Protein AF-A0A9Q1B8N9-F1 (afdb_monomer_lite)

Foldseek 3Di:
DDDDPPPVVVVVPPPPPPVPDDDDDPVRVVVVVVVVVVVVVVVVVVVVPPWPKDWDFFDFDADPNDTHGDQFAQDPQPRDTDGAQDWDADLVQWIWHIHSGTIIITHPEDDFDDDPQWDWDQDSVVSYTWIAGPVGRVHTDDD

Secondary structure (DSSP, 8-state):
---SSTTGGGTTTS-----------HHHHHHHHHHHHHHHHHHHHHHT-----EEEE---EEETTEEE--SEEE-TTT--EEETT-EEE-TTSEEEEEETTEEEEEESS-SPPP-TTEEEEEETTTTEEEEEESS-TTSBP--

Organism: NCBI:txid171643

pLDDT: mean 79.16, std 19.97, range [31.77, 97.31]

Structure (mmCIF, N/CA/C/O backbone):
data_AF-A0A9Q1B8N9-F1
#
_entry.id   AF-A0A9Q1B8N9-F1
#
loop_
_atom_site.group_PDB
_atom_site.id
_atom_site.type_symbol
_atom_site.label_atom_id
_atom_site.label_alt_id
_atom_site.label_comp_id
_atom_site.label_asym_id
_atom_site.label_entity_id
_atom_site.label_seq_id
_atom_site.pdbx_PDB_ins_code
_atom_site.Cartn_x
_atom_site.Cartn_y
_atom_site.Cartn_z
_atom_site.occupancy
_atom_site.B_iso_or_equiv
_atom_site.auth_seq_id
_atom_site.auth_comp_id
_atom_site.auth_asym_id
_atom_site.auth_atom_id
_atom_site.pdbx_PDB_model_num
ATOM 1 N N . MET A 1 1 ? -31.817 17.198 42.534 1.00 41.16 1 MET A N 1
ATOM 2 C CA . MET A 1 1 ? -30.497 17.205 41.862 1.00 41.16 1 MET A CA 1
ATOM 3 C C . MET A 1 1 ? -30.546 18.154 40.675 1.00 41.16 1 MET A C 1
ATOM 5 O O . MET A 1 1 ? -31.001 17.794 39.603 1.00 41.16 1 MET A O 1
ATOM 9 N N . ALA A 1 2 ? -30.157 19.406 40.904 1.00 42.34 2 ALA A N 1
ATOM 10 C CA . ALA A 1 2 ? -30.198 20.497 39.940 1.00 42.34 2 ALA A CA 1
ATOM 11 C C . ALA A 1 2 ? -28.810 21.138 39.922 1.00 42.34 2 ALA A C 1
ATOM 13 O O . ALA A 1 2 ? -28.520 21.940 40.806 1.00 42.34 2 ALA A O 1
ATOM 14 N N . ARG A 1 3 ? -27.912 20.739 39.006 1.00 47.84 3 ARG A N 1
ATOM 15 C CA . ARG A 1 3 ? -26.586 21.391 38.913 1.00 47.84 3 ARG A CA 1
ATOM 16 C C . ARG A 1 3 ? -25.784 21.256 37.612 1.00 47.84 3 ARG A C 1
ATOM 18 O O . ARG A 1 3 ? -24.643 21.690 37.613 1.00 47.84 3 ARG A O 1
ATOM 25 N N . PHE A 1 4 ? -26.354 20.781 36.502 1.00 35.00 4 PHE A N 1
ATOM 26 C CA . PHE A 1 4 ? -25.626 20.746 35.214 1.00 35.00 4 PHE A CA 1
ATOM 27 C C . PHE A 1 4 ? -26.303 21.474 34.040 1.00 35.00 4 PHE A C 1
ATOM 29 O O . PHE A 1 4 ? -25.724 21.564 32.967 1.00 35.00 4 PHE A O 1
ATOM 36 N N . GLY A 1 5 ? -27.477 22.084 34.241 1.00 34.78 5 GLY A N 1
ATOM 37 C CA . GLY A 1 5 ? -28.155 22.875 33.1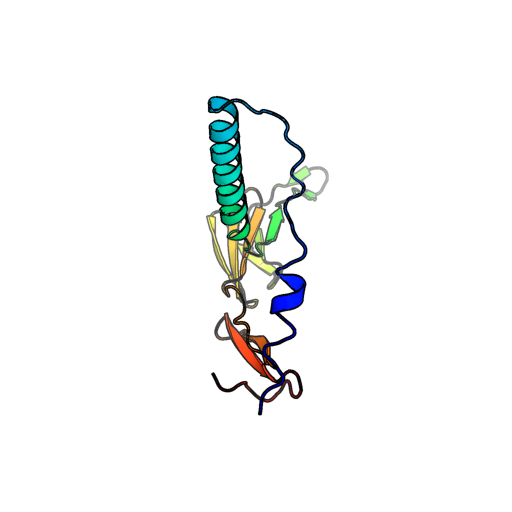98 1.00 34.78 5 GLY A CA 1
ATOM 38 C C . GLY A 1 5 ? -27.730 24.349 33.105 1.00 34.78 5 GLY A C 1
ATOM 39 O O . GLY A 1 5 ? -28.094 25.027 32.159 1.00 34.78 5 GLY A O 1
ATOM 40 N N . LYS A 1 6 ? -26.962 24.881 34.069 1.00 39.41 6 LYS A N 1
ATOM 41 C CA . LYS A 1 6 ? -26.688 26.335 34.174 1.00 39.41 6 LYS A CA 1
ATOM 42 C C . LYS A 1 6 ? -25.370 26.814 33.551 1.00 39.41 6 LYS A C 1
ATOM 44 O O . LYS A 1 6 ? -25.093 28.010 33.608 1.00 39.41 6 LYS A O 1
ATOM 49 N N . TRP A 1 7 ? -24.563 25.925 32.967 1.00 31.77 7 TRP A N 1
ATOM 50 C CA . TRP A 1 7 ? -23.288 26.315 32.340 1.00 31.77 7 TRP A CA 1
ATOM 51 C C . TRP A 1 7 ? -23.401 26.549 30.823 1.00 31.77 7 TRP A C 1
ATOM 53 O O . TRP A 1 7 ? -22.725 27.428 30.298 1.00 31.77 7 TRP A O 1
ATOM 63 N N . GLN A 1 8 ? -24.313 25.855 30.131 1.00 35.62 8 GLN A N 1
ATOM 64 C CA . GLN A 1 8 ? -24.519 26.007 28.680 1.00 35.62 8 GLN A CA 1
ATOM 65 C C . GLN A 1 8 ? -25.292 27.293 28.306 1.00 35.62 8 GLN A C 1
ATOM 67 O O . GLN A 1 8 ? -25.038 27.885 27.261 1.00 35.62 8 GLN A O 1
ATOM 72 N N . ASP A 1 9 ? -26.136 27.825 29.198 1.00 38.91 9 ASP A N 1
ATOM 73 C CA . ASP A 1 9 ? -26.943 29.029 28.918 1.00 38.91 9 ASP A CA 1
ATOM 74 C C . ASP A 1 9 ? -26.193 30.368 29.044 1.00 38.91 9 ASP A C 1
ATOM 76 O O . ASP A 1 9 ? -26.694 31.407 28.600 1.00 38.91 9 ASP A O 1
ATOM 80 N N . LYS A 1 10 ? -24.991 30.385 29.640 1.00 34.50 10 LYS A N 1
ATOM 81 C CA . LYS A 1 10 ? -24.203 31.624 29.803 1.00 34.50 10 LYS A CA 1
ATOM 82 C C . LYS A 1 10 ? -23.258 31.920 28.641 1.00 34.50 10 LYS A C 1
ATOM 84 O O . LYS A 1 10 ? -22.881 33.078 28.477 1.00 34.50 10 LYS A O 1
ATOM 89 N N . VAL A 1 11 ? -22.927 30.930 27.811 1.00 38.03 11 VAL A N 1
ATOM 90 C CA . VAL A 1 11 ? -22.114 31.145 26.599 1.00 38.03 11 VAL A CA 1
ATOM 91 C C . VAL A 1 11 ? -23.003 31.528 25.408 1.00 38.03 11 VAL A C 1
ATOM 93 O O . VAL A 1 11 ? -22.615 32.353 24.585 1.00 38.03 11 VAL A O 1
ATOM 96 N N . ALA A 1 12 ? -24.256 31.060 25.385 1.00 41.00 12 ALA A N 1
ATOM 97 C CA . ALA A 1 12 ? -25.230 31.350 24.329 1.00 41.00 12 ALA A CA 1
ATOM 98 C C . ALA A 1 12 ? -25.814 32.783 24.348 1.00 41.00 12 ALA A C 1
ATOM 100 O O . ALA A 1 12 ? -26.571 33.150 23.453 1.00 41.00 12 ALA A O 1
ATOM 101 N N . ARG A 1 13 ? -25.480 33.622 25.343 1.00 42.34 13 ARG A N 1
ATOM 102 C CA . ARG A 1 13 ? -26.086 34.961 25.521 1.00 42.34 13 ARG A CA 1
ATOM 103 C C . ARG A 1 13 ? -25.104 36.138 25.465 1.00 42.34 13 ARG A C 1
ATOM 105 O O . ARG A 1 13 ? -25.445 37.249 25.862 1.00 42.34 13 ARG A O 1
ATOM 112 N N . LYS A 1 14 ? -23.896 35.908 24.938 1.00 41.94 14 LYS A N 1
ATOM 113 C CA . LYS A 1 14 ? -22.902 36.948 24.610 1.00 41.94 14 LYS A CA 1
ATOM 114 C C . LYS A 1 14 ? -22.277 36.742 23.225 1.00 41.94 14 LYS A C 1
ATOM 116 O O . LYS A 1 14 ? -21.091 36.946 23.025 1.00 41.94 14 LYS A O 1
ATOM 121 N N . VAL A 1 15 ? -23.104 36.422 22.238 1.00 37.75 15 VAL A N 1
ATOM 122 C CA . VAL A 1 15 ? -22.854 36.873 20.861 1.00 37.75 15 VAL A CA 1
ATOM 123 C C . VAL A 1 15 ? -24.094 37.645 20.433 1.00 37.75 15 VAL A C 1
ATOM 125 O O . VAL A 1 15 ? -24.830 37.283 19.524 1.00 37.75 15 VAL A O 1
ATOM 128 N N . VAL A 1 16 ? -24.379 38.706 21.192 1.00 38.12 16 VAL A N 1
ATOM 129 C CA . VAL A 1 16 ? -25.242 39.779 20.713 1.00 38.12 16 VAL A CA 1
ATOM 130 C C . VAL A 1 16 ? -24.563 40.292 19.454 1.00 38.12 16 VAL A C 1
ATOM 132 O O . VAL A 1 16 ? -23.465 40.845 19.523 1.00 38.12 16 VAL A O 1
ATOM 135 N N . CYS A 1 17 ? -25.197 40.045 18.310 1.00 36.31 17 CYS A N 1
ATOM 136 C CA . CYS A 1 17 ? -24.910 40.698 17.047 1.00 36.31 17 CYS A CA 1
ATOM 137 C C . CYS A 1 17 ? -24.844 42.215 17.265 1.00 36.31 17 CYS A C 1
ATOM 139 O O . CYS A 1 17 ? -25.839 42.916 17.113 1.00 36.31 17 CYS A O 1
ATOM 141 N N . VAL A 1 18 ? -23.658 42.747 17.548 1.00 39.44 18 VAL A N 1
ATOM 142 C CA . VAL A 1 18 ? -23.320 44.130 17.212 1.00 39.44 18 VAL A CA 1
ATOM 143 C C . VAL A 1 18 ? -22.827 44.104 15.768 1.00 39.44 18 VAL A C 1
ATOM 145 O O . VAL A 1 18 ? -21.675 44.378 15.454 1.00 39.44 18 VAL A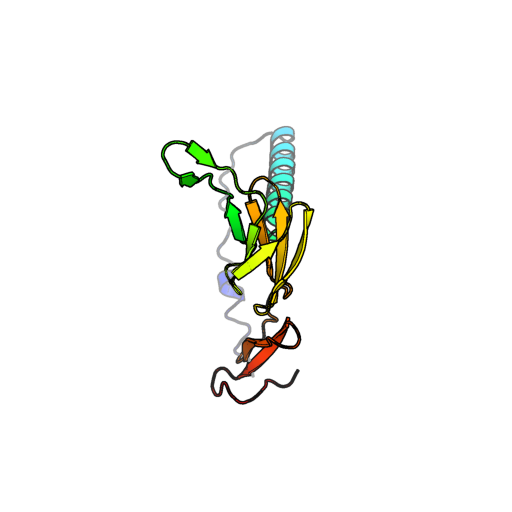 O 1
ATOM 148 N N . GLN A 1 19 ? -23.728 43.708 14.866 1.00 37.69 19 GLN A N 1
ATOM 149 C CA . GLN A 1 19 ? -23.561 43.919 13.436 1.00 37.69 19 GLN A CA 1
ATOM 150 C C . GLN A 1 19 ? -23.934 45.375 13.174 1.00 37.69 19 GLN A C 1
ATOM 152 O O . GLN A 1 19 ? -25.089 45.728 12.929 1.00 37.69 19 GLN A O 1
ATOM 157 N N . LYS A 1 20 ? -22.939 46.254 13.314 1.00 38.31 20 LYS A N 1
ATOM 158 C CA . LYS A 1 20 ? -23.031 47.652 12.902 1.00 38.31 20 LYS A CA 1
ATOM 159 C C . LYS A 1 20 ? -23.298 47.665 11.395 1.00 38.31 20 LYS A C 1
ATOM 161 O O . LYS A 1 20 ? -22.414 47.357 10.603 1.00 38.31 20 LYS A O 1
ATOM 166 N N . LYS A 1 21 ? -24.550 47.978 11.041 1.00 52.94 21 LYS A N 1
ATOM 167 C CA . LYS A 1 21 ? -25.091 48.187 9.690 1.00 52.94 21 LYS A CA 1
ATOM 168 C C . LYS A 1 21 ? -24.021 48.659 8.691 1.00 52.94 21 LYS A C 1
ATOM 170 O O . LYS A 1 21 ? -23.590 49.809 8.745 1.00 52.94 21 LYS A O 1
ATOM 175 N N . ARG A 1 22 ? -23.679 47.809 7.721 1.00 48.41 22 ARG A N 1
ATOM 176 C CA . ARG A 1 22 ? -23.281 48.246 6.377 1.00 48.41 22 ARG A CA 1
ATOM 177 C C . ARG A 1 22 ? -24.258 47.631 5.390 1.00 48.41 22 ARG A C 1
ATOM 179 O O . ARG A 1 22 ? -24.376 46.416 5.296 1.00 48.41 22 ARG A O 1
ATOM 186 N N . PHE A 1 23 ? -25.002 48.511 4.731 1.00 51.22 23 PHE A N 1
ATOM 187 C CA . PHE A 1 23 ? -25.924 48.202 3.650 1.00 51.22 23 PHE A CA 1
ATOM 188 C C . PHE A 1 23 ? -25.177 47.452 2.540 1.00 51.22 23 PHE A C 1
ATOM 190 O O . PHE A 1 23 ? -24.363 48.041 1.834 1.00 51.22 23 PHE A O 1
ATOM 197 N N . LEU A 1 24 ? -25.466 46.165 2.380 1.00 52.53 24 LEU A N 1
ATOM 198 C CA . LEU A 1 24 ? -25.250 45.448 1.128 1.00 52.53 24 LEU A CA 1
ATOM 199 C C . LEU A 1 24 ? -26.632 45.257 0.505 1.00 52.53 24 LEU A C 1
ATOM 201 O O . LEU A 1 24 ? -27.574 44.849 1.185 1.00 52.53 24 LEU A O 1
ATOM 205 N N . SER A 1 25 ? -26.778 45.639 -0.760 1.00 50.56 25 SER A N 1
ATOM 206 C CA . SER A 1 25 ? -28.052 45.594 -1.476 1.00 50.56 25 SER A CA 1
ATOM 207 C C . SER A 1 25 ? -28.565 44.144 -1.611 1.00 50.56 25 SER A C 1
ATOM 209 O O . SER A 1 25 ? -27.759 43.210 -1.666 1.00 50.56 25 SER A O 1
ATOM 211 N N . PRO A 1 26 ? -29.893 43.920 -1.687 1.00 57.75 26 PRO A N 1
ATOM 212 C CA . PRO A 1 26 ? -30.492 42.583 -1.788 1.00 57.75 26 PRO A CA 1
ATOM 213 C C . PRO A 1 26 ? -29.878 41.636 -2.848 1.00 57.75 26 PRO A C 1
ATOM 215 O O . PRO A 1 26 ? -29.715 40.453 -2.529 1.00 57.75 26 PRO A O 1
ATOM 218 N N . PRO A 1 27 ? -29.460 42.083 -4.058 1.00 58.06 27 PRO A N 1
ATOM 219 C CA . PRO A 1 27 ? -28.791 41.189 -5.010 1.00 58.06 27 PRO A CA 1
ATOM 220 C C . PRO A 1 27 ? -27.413 40.710 -4.525 1.00 58.06 27 PRO A C 1
ATOM 222 O O . PRO A 1 27 ? -27.021 39.581 -4.811 1.00 58.06 27 PRO A O 1
ATOM 225 N N . VAL A 1 28 ? -26.691 41.522 -3.747 1.00 58.22 28 VAL A N 1
ATOM 226 C CA . VAL A 1 28 ? -25.337 41.202 -3.270 1.00 58.22 28 VAL A CA 1
ATOM 227 C C . VAL A 1 28 ? -25.371 40.192 -2.120 1.00 58.22 28 VAL A C 1
ATOM 229 O O . VAL A 1 28 ? -24.529 39.297 -2.064 1.00 58.22 28 VAL A O 1
ATOM 232 N N . PHE A 1 29 ? -26.384 40.264 -1.250 1.00 59.00 29 PHE A N 1
ATOM 233 C CA . PHE A 1 29 ? -26.589 39.281 -0.178 1.00 59.00 29 PHE A CA 1
ATOM 234 C C . PHE A 1 29 ? -26.876 37.874 -0.732 1.00 59.00 29 PHE A C 1
ATOM 236 O O . PHE A 1 29 ? -26.315 36.885 -0.260 1.00 59.00 29 PHE A O 1
ATOM 243 N N . CYS A 1 30 ? -27.685 37.780 -1.793 1.00 57.16 30 CYS A N 1
ATOM 244 C CA . CYS A 1 30 ? -27.986 36.503 -2.446 1.00 57.16 30 CYS A CA 1
ATOM 245 C C . CYS A 1 30 ? -26.769 35.900 -3.167 1.00 57.16 30 CYS A C 1
ATOM 247 O O . CYS A 1 30 ? -26.602 34.680 -3.173 1.00 57.16 30 CYS A O 1
ATOM 249 N N . LEU A 1 31 ? -25.909 36.736 -3.764 1.00 65.75 31 LEU A N 1
ATOM 250 C CA . LEU A 1 31 ? -24.665 36.289 -4.400 1.00 65.75 31 LEU A CA 1
ATOM 251 C C . LEU A 1 31 ? -23.680 35.719 -3.371 1.00 65.75 31 LEU A C 1
ATOM 253 O O . LEU A 1 31 ? -23.139 34.637 -3.587 1.00 65.75 31 LEU A O 1
ATOM 257 N N . PHE A 1 32 ? -23.516 36.385 -2.225 1.00 73.38 32 PHE A N 1
ATOM 258 C CA . PHE A 1 32 ? -22.657 35.902 -1.138 1.00 73.38 32 PHE A CA 1
ATOM 259 C C . PHE A 1 32 ? -23.094 34.535 -0.602 1.00 73.38 32 PHE A C 1
ATOM 261 O O . PHE A 1 32 ? -22.255 33.661 -0.393 1.00 73.38 32 PHE A O 1
ATOM 268 N N . GLN A 1 33 ? -24.402 34.323 -0.434 1.00 77.44 33 GLN A N 1
ATOM 269 C CA . GLN A 1 33 ? -24.932 33.051 0.057 1.00 77.44 33 GLN A CA 1
ATOM 270 C C . GLN A 1 33 ? -24.672 31.893 -0.917 1.00 77.44 33 GLN A C 1
ATOM 272 O O . GLN A 1 33 ? -24.307 30.799 -0.492 1.00 77.44 33 GLN A O 1
ATOM 277 N N . LYS A 1 34 ? -24.813 32.126 -2.228 1.00 80.25 34 LYS A N 1
ATOM 278 C CA . LYS A 1 34 ? -24.505 31.112 -3.251 1.00 80.25 34 LYS A CA 1
ATOM 279 C C . LYS A 1 34 ? -23.023 30.753 -3.253 1.00 80.25 34 LYS A C 1
ATOM 281 O O . LYS A 1 34 ? -22.702 29.571 -3.253 1.00 80.25 34 LYS A O 1
ATOM 286 N N . VAL A 1 35 ? -22.147 31.761 -3.190 1.00 88.50 35 VAL A N 1
ATOM 287 C CA . VAL A 1 35 ? -20.690 31.564 -3.126 1.00 88.50 35 VAL A CA 1
ATOM 288 C C . VAL A 1 35 ? -20.309 30.756 -1.886 1.00 88.50 35 VAL A C 1
ATOM 290 O O . VAL A 1 35 ? -19.540 29.800 -1.989 1.00 88.50 35 VAL A O 1
ATOM 293 N N . LEU A 1 36 ? -20.893 31.079 -0.729 1.00 86.12 36 LEU A N 1
ATOM 294 C CA . LEU A 1 36 ? -20.632 30.359 0.514 1.00 86.12 36 LEU A CA 1
ATOM 295 C C . LEU A 1 36 ? -21.071 28.891 0.429 1.00 86.12 36 LEU A C 1
ATOM 297 O O . LEU A 1 36 ? -20.296 28.013 0.793 1.00 86.12 36 LEU A O 1
ATOM 301 N N . LEU A 1 37 ? -22.267 28.617 -0.101 1.00 86.75 37 LEU A N 1
ATOM 302 C CA . LEU A 1 37 ? -22.775 27.251 -0.272 1.00 86.75 37 LEU A CA 1
ATOM 303 C C . LEU A 1 37 ? -21.936 26.430 -1.258 1.00 86.75 37 LEU A C 1
ATOM 305 O O . LEU A 1 37 ? -21.677 25.253 -1.019 1.00 86.75 37 LEU A O 1
ATOM 309 N N . THR A 1 38 ? -21.477 27.038 -2.354 1.00 92.38 38 THR A N 1
ATOM 310 C CA . THR A 1 38 ? -20.580 26.352 -3.294 1.00 92.38 38 THR A CA 1
ATOM 311 C C . THR A 1 38 ? -19.222 26.052 -2.670 1.00 92.38 38 THR A C 1
ATOM 313 O O . THR A 1 38 ? -18.679 24.971 -2.882 1.00 92.38 38 THR A O 1
ATOM 316 N N . LEU A 1 39 ? -18.689 26.977 -1.864 1.00 88.81 39 LEU A N 1
ATOM 317 C CA . LEU A 1 39 ? -17.399 26.799 -1.208 1.00 88.81 39 LEU A CA 1
ATOM 318 C C . LEU A 1 39 ? -17.468 25.692 -0.148 1.00 88.81 39 LEU A C 1
ATOM 320 O O . LEU A 1 39 ? -16.589 24.838 -0.104 1.00 88.81 39 LEU A O 1
ATOM 324 N N . THR A 1 40 ? -18.528 25.655 0.666 1.00 88.56 40 THR A N 1
ATOM 325 C CA . THR A 1 40 ? -18.710 24.600 1.674 1.00 88.56 40 THR A CA 1
ATOM 326 C C . THR A 1 40 ? -18.924 23.234 1.032 1.00 88.56 40 THR A C 1
ATOM 328 O O . THR A 1 40 ? -18.314 22.264 1.477 1.00 88.56 40 THR A O 1
ATOM 331 N N . ALA A 1 41 ? -19.715 23.153 -0.044 1.00 88.69 41 ALA A N 1
ATOM 332 C CA . ALA A 1 41 ? -19.878 21.921 -0.811 1.00 88.69 41 ALA A CA 1
ATOM 333 C C . ALA A 1 41 ? -18.532 21.421 -1.359 1.00 88.69 41 ALA A C 1
ATOM 335 O O . ALA A 1 41 ? -18.191 20.253 -1.174 1.00 88.69 41 ALA A O 1
ATOM 336 N N . LEU A 1 42 ? -17.722 22.311 -1.945 1.00 86.38 42 LEU A N 1
ATOM 337 C CA . LEU A 1 42 ? -16.389 21.969 -2.440 1.00 86.38 42 LEU A CA 1
ATOM 338 C C . LEU A 1 42 ? -15.471 21.470 -1.308 1.00 86.38 42 LEU A C 1
ATOM 340 O O . LEU A 1 42 ? -14.846 20.419 -1.441 1.00 86.38 42 LEU A O 1
ATOM 344 N N . CYS A 1 43 ? -15.431 22.159 -0.164 1.00 82.88 43 CYS A N 1
ATOM 345 C CA . CYS A 1 43 ? -14.626 21.752 0.994 1.00 82.88 43 CYS A CA 1
ATOM 346 C C . CYS A 1 43 ? -15.018 20.374 1.540 1.00 82.88 43 CYS A C 1
ATOM 348 O O . CYS A 1 43 ? -14.140 19.579 1.883 1.00 82.88 43 CYS A O 1
ATOM 350 N N . ILE A 1 44 ? -16.318 20.069 1.597 1.00 79.06 44 ILE A N 1
ATOM 351 C CA . ILE A 1 44 ? -16.794 18.744 2.003 1.00 79.06 44 ILE A CA 1
ATOM 352 C C . ILE A 1 44 ? -16.308 17.700 0.994 1.00 79.06 44 ILE A C 1
ATOM 354 O O . ILE A 1 44 ? -15.697 16.721 1.405 1.00 79.06 44 ILE A O 1
ATOM 358 N N . THR A 1 45 ? -16.472 17.928 -0.316 1.00 75.50 45 THR A N 1
ATOM 359 C CA . THR A 1 45 ? -16.035 16.954 -1.338 1.00 75.50 45 THR A CA 1
ATOM 360 C C . THR A 1 45 ? -14.531 16.670 -1.304 1.00 75.50 45 THR A C 1
ATOM 362 O O . THR A 1 45 ? -14.131 15.511 -1.391 1.00 75.50 45 THR A O 1
ATOM 365 N N . LEU A 1 46 ? -13.694 17.691 -1.091 1.00 71.88 46 LEU A N 1
ATOM 366 C CA . LEU A 1 46 ? -12.243 17.524 -0.954 1.00 71.88 46 LEU A CA 1
ATOM 367 C C . LEU A 1 46 ? -11.874 16.719 0.300 1.00 71.88 46 LEU A C 1
ATOM 369 O O . LEU A 1 46 ? -10.942 15.917 0.270 1.00 71.88 46 LEU A O 1
ATOM 373 N N . SER A 1 47 ? -12.641 16.874 1.382 1.00 64.69 47 SER A N 1
ATOM 374 C CA . SER A 1 47 ? -12.411 16.161 2.642 1.00 64.69 47 SER A CA 1
ATOM 375 C C . SER A 1 47 ? -12.748 14.669 2.575 1.00 64.69 47 SER A C 1
ATOM 377 O O . SER A 1 47 ? -12.350 13.922 3.461 1.00 64.69 47 SER A O 1
ATOM 379 N N . LEU A 1 48 ? -13.453 14.187 1.549 1.00 59.47 48 LEU A N 1
ATOM 380 C CA . LEU A 1 48 ? -13.705 12.749 1.384 1.00 59.47 48 LEU A CA 1
ATOM 381 C C . LEU A 1 48 ? -12.568 12.018 0.652 1.00 59.47 48 LEU A C 1
ATOM 383 O O . LEU A 1 48 ? -12.508 10.793 0.698 1.00 59.47 48 LEU A O 1
ATOM 387 N N . CYS A 1 49 ? -11.629 12.732 0.025 1.00 60.12 49 CYS A N 1
ATOM 388 C CA . CYS A 1 49 ? -10.557 12.126 -0.769 1.00 60.12 49 CYS A CA 1
ATOM 389 C C . CYS A 1 49 ? -9.322 11.723 0.068 1.00 60.12 49 CYS A C 1
ATOM 391 O O . CYS A 1 49 ? -8.187 11.820 -0.396 1.00 60.12 49 CYS A O 1
ATOM 393 N N . HIS A 1 50 ? -9.516 11.262 1.306 1.00 56.91 50 HIS A N 1
ATOM 394 C CA . HIS A 1 50 ? -8.423 10.798 2.170 1.00 56.91 50 HIS A CA 1
ATOM 395 C C . HIS A 1 50 ? -8.097 9.320 1.905 1.00 56.91 50 HIS A C 1
ATOM 397 O O . HIS A 1 50 ? -8.248 8.466 2.774 1.00 56.91 50 HIS A O 1
ATOM 403 N N . GLY A 1 51 ? -7.662 9.009 0.683 1.00 63.00 51 GLY A N 1
ATOM 404 C CA . GLY A 1 51 ? -6.982 7.750 0.385 1.00 63.00 51 GLY A CA 1
ATOM 405 C C . GLY A 1 51 ? -5.480 7.928 0.590 1.00 63.00 51 GLY A C 1
ATOM 406 O O . GLY A 1 51 ? -4.874 8.769 -0.069 1.00 63.00 51 GLY A O 1
ATOM 407 N N . ALA A 1 52 ? -4.859 7.156 1.485 1.00 78.62 52 ALA A N 1
ATOM 408 C CA . ALA A 1 52 ? -3.408 7.190 1.697 1.00 78.62 52 ALA A CA 1
ATOM 409 C C . ALA A 1 52 ? -2.673 6.398 0.600 1.00 78.62 52 ALA A C 1
ATOM 411 O O . ALA A 1 52 ? -2.033 5.390 0.874 1.00 78.62 52 ALA A O 1
ATOM 412 N N . CYS A 1 53 ? -2.819 6.811 -0.658 1.00 88.94 53 CYS A N 1
ATOM 413 C CA . CYS A 1 53 ? -2.137 6.177 -1.781 1.00 88.94 53 CYS A CA 1
ATOM 414 C C . CYS A 1 53 ? -0.716 6.726 -1.950 1.00 88.94 53 CYS A C 1
ATOM 416 O O . CYS A 1 53 ? -0.482 7.929 -1.840 1.00 88.94 53 CYS A O 1
ATOM 418 N N . ILE A 1 54 ? 0.222 5.842 -2.276 1.00 89.62 54 ILE A N 1
ATOM 419 C CA . ILE A 1 54 ? 1.623 6.163 -2.543 1.00 89.62 54 ILE A CA 1
ATOM 420 C C . ILE A 1 54 ? 1.875 6.002 -4.039 1.00 89.62 54 ILE A C 1
ATOM 422 O O . ILE A 1 54 ? 1.530 4.978 -4.629 1.00 89.62 54 ILE A O 1
ATOM 426 N N . LEU A 1 55 ? 2.493 7.016 -4.646 1.00 92.06 55 LEU A N 1
ATOM 427 C CA . LEU A 1 55 ? 2.956 6.973 -6.029 1.00 92.06 55 LEU A CA 1
ATOM 428 C C . LEU A 1 55 ? 4.479 6.828 -6.053 1.00 92.06 55 LEU A C 1
ATOM 430 O O . LEU A 1 55 ? 5.198 7.732 -5.628 1.00 92.06 55 LEU A O 1
ATOM 434 N N . VAL A 1 56 ? 4.962 5.723 -6.609 1.00 91.31 56 VAL A N 1
ATOM 435 C CA . VAL A 1 56 ? 6.383 5.479 -6.874 1.00 91.31 56 VAL A CA 1
ATOM 436 C C . VAL A 1 56 ? 6.627 5.717 -8.358 1.00 91.31 56 VAL A C 1
ATOM 438 O O . VAL A 1 56 ? 6.066 5.023 -9.199 1.00 91.31 56 VAL A O 1
ATOM 441 N N . LYS A 1 57 ? 7.425 6.727 -8.708 1.00 92.12 57 LYS A N 1
ATOM 442 C CA . LYS A 1 57 ? 7.701 7.044 -10.116 1.00 92.12 57 LYS A CA 1
ATOM 443 C C . LYS A 1 57 ? 8.711 6.070 -10.705 1.00 92.12 57 LYS A C 1
ATOM 445 O O . LYS A 1 57 ? 9.699 5.736 -10.059 1.00 92.12 57 LYS A O 1
ATOM 450 N N . ASN A 1 58 ? 8.504 5.725 -11.967 1.00 89.75 58 ASN A N 1
ATOM 451 C CA . ASN A 1 58 ? 9.510 5.029 -12.753 1.00 89.75 58 ASN A CA 1
ATOM 452 C C . ASN A 1 58 ? 10.557 6.037 -13.225 1.00 89.75 58 ASN A C 1
ATOM 454 O O . ASN A 1 58 ? 10.258 6.930 -14.019 1.00 89.75 58 ASN A O 1
ATO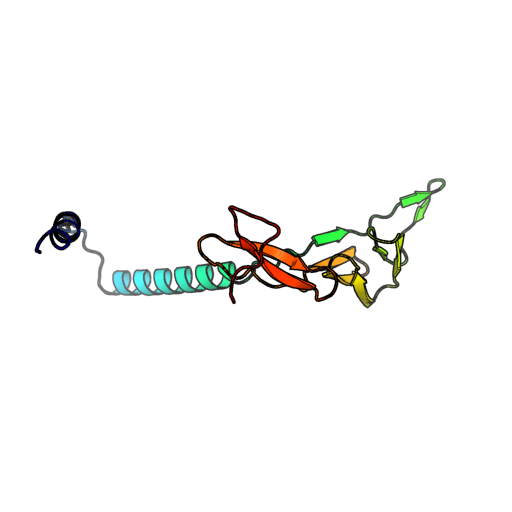M 458 N N . THR A 1 59 ? 11.775 5.917 -12.705 1.00 86.12 59 THR A N 1
ATOM 459 C CA . THR A 1 59 ? 12.910 6.745 -13.118 1.00 86.12 59 THR A CA 1
ATOM 460 C C . THR A 1 59 ? 13.808 5.955 -14.063 1.00 86.12 59 THR A C 1
ATOM 462 O O . THR A 1 59 ? 14.185 4.834 -13.716 1.00 86.12 59 THR A O 1
ATOM 465 N N . PRO A 1 60 ? 14.170 6.507 -15.231 1.00 87.19 60 PRO A N 1
ATOM 466 C CA . PRO A 1 60 ? 15.164 5.879 -16.084 1.00 87.19 60 PRO A CA 1
ATOM 467 C C . PRO A 1 60 ? 16.521 5.850 -15.379 1.00 87.19 60 PRO A C 1
ATOM 469 O O . PRO A 1 60 ? 16.879 6.782 -14.656 1.00 87.19 60 PRO A O 1
ATOM 472 N N . THR A 1 61 ? 17.269 4.776 -15.591 1.00 87.81 61 THR A N 1
ATOM 473 C CA . THR A 1 61 ? 18.621 4.594 -15.058 1.00 87.81 61 THR A CA 1
ATOM 474 C C . THR A 1 61 ? 19.644 4.760 -16.176 1.00 87.81 61 THR A C 1
ATOM 476 O O . THR A 1 61 ? 19.327 4.578 -17.350 1.00 87.81 61 THR A O 1
ATOM 479 N N . VAL A 1 62 ? 20.872 5.151 -15.831 1.00 89.50 62 VAL A N 1
ATOM 480 C CA . VAL A 1 62 ? 21.978 5.236 -16.794 1.00 89.50 62 VAL A CA 1
ATOM 481 C C . VAL A 1 62 ? 22.898 4.046 -16.567 1.00 89.50 62 VAL A C 1
ATOM 483 O O . VAL A 1 62 ? 23.458 3.908 -15.482 1.00 89.50 62 VAL A O 1
ATOM 486 N N . ILE A 1 63 ? 23.037 3.195 -17.579 1.00 88.62 63 ILE A N 1
ATOM 487 C CA . ILE A 1 63 ? 23.927 2.029 -17.577 1.00 88.62 63 ILE A CA 1
ATOM 488 C C . ILE A 1 63 ? 24.880 2.213 -18.757 1.00 88.62 63 ILE A C 1
ATOM 490 O O . ILE A 1 63 ? 24.424 2.420 -19.878 1.00 88.62 63 ILE A O 1
ATOM 494 N N . ASP A 1 64 ? 26.188 2.236 -18.494 1.00 89.25 64 ASP A N 1
ATOM 495 C CA . ASP A 1 64 ? 27.239 2.418 -19.512 1.00 89.25 64 ASP A CA 1
ATOM 496 C C . ASP A 1 64 ? 27.046 3.652 -20.418 1.00 89.25 64 ASP A C 1
ATOM 498 O O . ASP A 1 64 ? 27.332 3.643 -21.613 1.00 89.25 64 ASP A O 1
ATOM 502 N N . GLY A 1 65 ? 26.531 4.746 -19.845 1.00 90.31 65 GLY A N 1
ATOM 503 C CA . GLY A 1 65 ? 26.247 5.990 -20.571 1.00 90.31 65 GLY A CA 1
ATOM 504 C C . GLY A 1 65 ? 24.940 5.981 -21.374 1.00 90.31 65 GLY A C 1
ATOM 505 O O . GLY A 1 65 ? 24.577 7.008 -21.946 1.00 90.31 65 GLY A O 1
ATOM 506 N N . GLN A 1 66 ? 24.196 4.871 -21.381 1.00 89.94 66 GLN A N 1
ATOM 507 C CA . GLN A 1 66 ? 22.902 4.748 -22.044 1.00 89.94 66 GLN A CA 1
ATOM 508 C C . GLN A 1 66 ? 21.744 4.912 -21.054 1.00 89.94 66 GLN A C 1
ATOM 510 O O . GLN A 1 66 ? 21.735 4.326 -19.972 1.00 89.94 66 GLN A O 1
ATOM 515 N N . VAL A 1 67 ? 20.735 5.699 -21.441 1.00 89.38 67 VAL A N 1
ATOM 516 C CA . VAL A 1 67 ? 19.491 5.858 -20.676 1.00 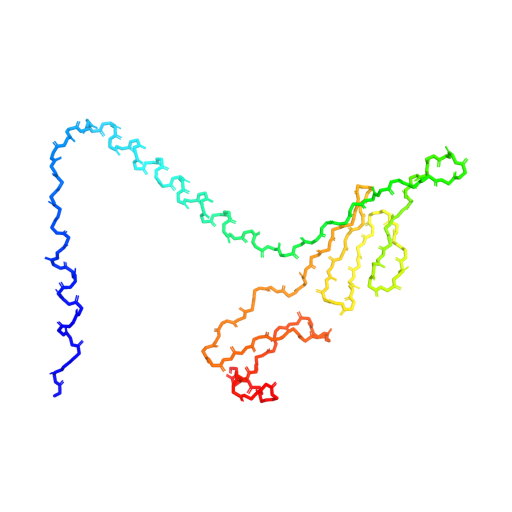89.38 67 VAL A CA 1
ATOM 517 C C . VAL A 1 67 ? 18.598 4.642 -20.916 1.00 89.38 67 VAL A C 1
ATOM 519 O O . VAL A 1 67 ? 18.101 4.437 -22.022 1.00 89.38 67 VAL A O 1
ATOM 522 N N . VAL A 1 68 ? 18.365 3.857 -19.870 1.00 90.31 68 VAL A N 1
ATOM 523 C CA . VAL A 1 68 ? 17.491 2.685 -19.873 1.00 90.31 68 VAL A CA 1
ATOM 524 C C . VAL A 1 68 ? 16.189 3.047 -19.166 1.00 90.31 68 VAL A C 1
ATOM 526 O O . VAL A 1 68 ? 16.175 3.445 -18.001 1.00 90.31 68 VAL A O 1
ATOM 529 N N . SER A 1 69 ? 15.072 2.949 -19.889 1.00 88.56 69 SER A N 1
ATOM 530 C CA . SER A 1 69 ? 13.744 3.108 -19.292 1.00 88.56 69 SER A CA 1
ATOM 531 C C . SER A 1 69 ? 13.292 1.816 -18.613 1.00 88.56 69 SER A C 1
ATOM 533 O O . SER A 1 69 ? 13.580 0.737 -19.134 1.00 88.56 69 SER A O 1
ATOM 535 N N . PRO A 1 70 ? 12.551 1.902 -17.496 1.00 89.38 70 PRO A N 1
ATOM 536 C CA . PRO A 1 70 ? 11.932 0.733 -16.893 1.00 89.38 70 PRO A CA 1
ATOM 537 C C . PRO A 1 70 ? 10.942 0.081 -17.864 1.00 89.38 70 PRO A C 1
ATOM 539 O O . PRO A 1 70 ? 10.193 0.761 -18.562 1.00 89.38 70 PRO A O 1
ATOM 542 N N . ASP A 1 71 ? 10.928 -1.242 -17.873 1.00 92.31 71 ASP A N 1
ATOM 543 C CA . ASP A 1 71 ? 10.037 -2.135 -18.625 1.00 92.31 71 ASP A CA 1
ATOM 544 C C . ASP A 1 71 ? 8.897 -2.695 -17.747 1.00 92.31 71 ASP A C 1
ATOM 546 O O . ASP A 1 71 ? 8.096 -3.517 -18.189 1.00 92.31 71 ASP A O 1
ATOM 550 N N . GLY A 1 72 ? 8.818 -2.241 -16.494 1.00 94.44 72 GLY A N 1
ATOM 551 C CA . GLY A 1 72 ? 7.812 -2.624 -15.513 1.00 94.44 72 GLY A CA 1
ATOM 552 C C . GLY A 1 72 ? 7.991 -1.857 -14.203 1.00 94.44 72 GLY A C 1
ATOM 553 O O . GLY A 1 72 ? 8.699 -0.849 -14.149 1.00 94.44 72 GLY A O 1
ATOM 554 N N . CYS A 1 73 ? 7.353 -2.344 -13.145 1.00 95.44 73 CYS A N 1
ATOM 555 C CA . CYS A 1 73 ? 7.502 -1.833 -11.787 1.00 95.44 73 CYS A CA 1
ATOM 556 C C . CYS A 1 73 ? 8.079 -2.923 -10.893 1.00 95.44 73 CYS A C 1
ATOM 558 O O . CYS A 1 73 ? 7.662 -4.075 -10.979 1.00 95.44 73 CYS A O 1
ATOM 560 N N . THR A 1 74 ? 9.001 -2.551 -10.014 1.00 93.56 74 THR A N 1
ATOM 561 C CA . THR A 1 74 ? 9.479 -3.442 -8.955 1.00 93.56 74 THR A CA 1
ATOM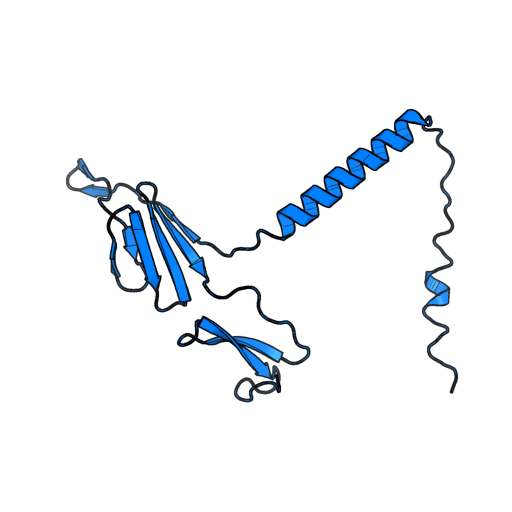 562 C C . THR A 1 74 ? 8.721 -3.126 -7.674 1.00 93.56 74 THR A C 1
ATOM 564 O O . THR A 1 74 ? 8.755 -1.983 -7.206 1.00 93.56 74 THR A O 1
ATOM 567 N N . ASP A 1 75 ? 8.036 -4.117 -7.111 1.00 92.19 75 ASP A N 1
ATOM 568 C CA . ASP A 1 75 ? 7.433 -3.998 -5.790 1.00 92.19 75 ASP A CA 1
ATOM 569 C C . ASP A 1 75 ? 8.551 -3.937 -4.737 1.00 92.19 75 ASP A C 1
ATOM 571 O O . ASP A 1 75 ? 9.420 -4.802 -4.664 1.00 92.19 75 ASP A O 1
ATOM 575 N N . GLN A 1 76 ? 8.562 -2.880 -3.926 1.00 86.75 76 GLN A N 1
ATOM 576 C CA . GLN A 1 76 ? 9.584 -2.686 -2.893 1.00 86.75 76 GLN A CA 1
ATOM 577 C C . GLN A 1 76 ? 9.373 -3.583 -1.666 1.00 86.75 76 GLN A C 1
ATOM 579 O O . GLN A 1 76 ? 10.269 -3.683 -0.832 1.00 86.75 76 GLN A O 1
ATOM 584 N N . SER A 1 77 ? 8.193 -4.192 -1.522 1.00 86.81 77 SER A N 1
ATOM 585 C CA . SER A 1 77 ? 7.855 -5.044 -0.383 1.00 86.81 77 SER A CA 1
ATOM 586 C C . SER A 1 77 ? 8.411 -6.462 -0.512 1.00 86.81 77 SER A C 1
ATOM 588 O O . SER A 1 77 ? 8.863 -7.012 0.490 1.00 86.81 77 SER A O 1
ATOM 590 N N . ASP A 1 78 ? 8.437 -7.027 -1.720 1.00 91.75 78 ASP A N 1
ATOM 591 C CA . ASP A 1 78 ? 8.915 -8.392 -1.981 1.00 91.75 78 ASP A CA 1
ATOM 592 C C . ASP A 1 78 ? 9.961 -8.493 -3.111 1.00 91.75 78 ASP A C 1
ATOM 594 O O . ASP A 1 78 ? 10.533 -9.560 -3.333 1.00 91.75 78 ASP A O 1
ATOM 598 N N . GLY A 1 79 ? 10.260 -7.387 -3.801 1.00 92.00 79 GLY A N 1
ATOM 599 C CA . GLY A 1 79 ? 11.234 -7.330 -4.891 1.00 92.00 79 GLY A CA 1
ATOM 600 C C . GLY A 1 79 ? 10.729 -7.894 -6.220 1.00 92.00 79 GLY A C 1
ATOM 601 O O . GLY A 1 79 ? 11.503 -7.967 -7.179 1.00 92.00 79 GLY A O 1
ATOM 602 N N . THR A 1 80 ? 9.462 -8.303 -6.308 1.00 94.56 80 THR A N 1
ATOM 603 C CA . THR A 1 80 ? 8.899 -8.884 -7.528 1.00 94.56 80 THR A CA 1
ATOM 604 C C . THR A 1 80 ? 8.713 -7.826 -8.614 1.00 94.56 80 THR A C 1
ATOM 606 O O . THR A 1 80 ? 8.521 -6.636 -8.353 1.00 94.56 80 THR A O 1
ATOM 609 N N . LYS A 1 81 ? 8.827 -8.253 -9.876 1.00 94.88 81 LYS A N 1
ATOM 610 C CA . LYS A 1 81 ? 8.706 -7.373 -11.039 1.00 94.88 81 LYS A CA 1
ATOM 611 C C . LYS A 1 81 ? 7.359 -7.590 -11.713 1.00 94.88 81 LYS A C 1
ATOM 613 O O . LYS A 1 81 ? 7.051 -8.697 -12.144 1.00 94.88 81 LYS A O 1
ATOM 618 N N . HIS A 1 82 ? 6.608 -6.509 -11.857 1.00 95.88 82 HIS A N 1
ATOM 619 C CA . HIS A 1 82 ? 5.284 -6.488 -12.455 1.00 95.88 82 HIS A CA 1
ATOM 620 C C . HIS A 1 82 ? 5.307 -5.762 -13.805 1.00 95.88 82 HIS A C 1
ATOM 622 O O . HIS A 1 82 ? 5.896 -4.678 -13.906 1.00 95.88 82 HIS A O 1
ATOM 628 N N . PRO A 1 83 ? 4.681 -6.319 -14.855 1.00 96.88 83 PRO A N 1
ATOM 629 C CA . PRO A 1 83 ? 4.580 -5.650 -16.144 1.00 96.88 83 PRO A CA 1
ATOM 630 C C . PRO A 1 83 ? 3.622 -4.452 -16.081 1.00 96.88 83 PRO A C 1
ATOM 632 O O . PRO A 1 83 ? 2.772 -4.336 -15.195 1.00 96.88 83 PRO A O 1
ATOM 635 N N . PHE A 1 84 ? 3.729 -3.548 -17.056 1.00 96.62 84 PHE A N 1
ATOM 636 C CA . PHE A 1 84 ? 2.774 -2.448 -17.180 1.00 96.62 84 PHE A CA 1
ATOM 637 C C . PHE A 1 84 ? 1.346 -2.957 -17.398 1.00 96.62 84 PHE A C 1
ATOM 639 O O . PHE A 1 84 ? 1.108 -3.860 -18.195 1.00 96.62 84 PHE A O 1
ATOM 646 N N . GLY A 1 85 ? 0.393 -2.329 -16.712 1.00 96.00 85 GLY A N 1
ATOM 647 C CA . GLY A 1 85 ? -1.015 -2.717 -16.708 1.00 96.00 85 GLY A CA 1
ATOM 648 C C . GLY A 1 85 ? -1.376 -3.733 -15.623 1.00 96.00 85 GLY A C 1
ATOM 649 O O . GLY A 1 85 ? -2.564 -3.967 -15.407 1.00 96.00 85 GLY A O 1
ATOM 650 N N . ASP A 1 86 ? -0.395 -4.299 -14.918 1.00 97.31 86 ASP A N 1
ATOM 651 C CA . ASP A 1 86 ? -0.655 -5.281 -13.870 1.00 97.31 86 ASP A CA 1
ATOM 652 C C . ASP A 1 86 ? -1.200 -4.646 -12.580 1.00 97.31 86 ASP A C 1
ATOM 654 O O . ASP A 1 86 ? -0.911 -3.490 -12.247 1.00 97.31 86 ASP A O 1
ATOM 658 N N . SER A 1 87 ? -2.003 -5.422 -11.850 1.00 96.88 87 SER A N 1
ATOM 659 C CA . SER A 1 87 ? -2.551 -5.079 -10.538 1.00 96.88 87 SER A CA 1
ATOM 660 C C . SER A 1 87 ? -2.421 -6.247 -9.575 1.00 96.88 87 SER A C 1
ATOM 662 O O . SER A 1 87 ? -2.945 -7.326 -9.839 1.00 96.88 87 SER A O 1
ATOM 664 N N . TRP A 1 88 ? -1.852 -6.002 -8.400 1.00 96.31 88 TRP A N 1
ATOM 665 C CA . TRP A 1 88 ? -1.631 -7.046 -7.403 1.00 96.31 88 TRP A CA 1
ATOM 666 C C . TRP A 1 88 ? -1.890 -6.548 -5.982 1.00 96.31 88 TRP A C 1
ATOM 668 O O . TRP A 1 88 ? -2.056 -5.349 -5.733 1.00 96.31 88 TRP A O 1
ATOM 678 N N . ASN A 1 89 ? -1.976 -7.495 -5.049 1.00 94.31 89 ASN A N 1
ATOM 679 C CA . ASN A 1 89 ? -2.087 -7.221 -3.623 1.00 94.31 89 ASN A CA 1
ATOM 680 C C . ASN A 1 89 ? -0.760 -7.552 -2.948 1.00 94.31 89 ASN A C 1
ATOM 682 O O . ASN A 1 89 ? -0.205 -8.619 -3.191 1.00 94.31 89 ASN A O 1
ATOM 686 N N . THR A 1 90 ? -0.307 -6.670 -2.068 1.00 92.44 90 THR A N 1
ATOM 687 C CA . THR A 1 90 ? 0.907 -6.874 -1.276 1.00 92.44 90 THR A CA 1
ATOM 688 C C . THR A 1 90 ? 0.573 -7.491 0.081 1.00 92.44 90 THR A C 1
ATOM 690 O O . THR A 1 90 ? -0.569 -7.418 0.554 1.00 92.44 90 THR A O 1
ATOM 693 N N . ALA A 1 91 ? 1.589 -8.030 0.758 1.00 90.19 91 ALA A N 1
ATOM 694 C CA . ALA A 1 91 ? 1.477 -8.490 2.144 1.00 90.19 91 ALA A CA 1
ATOM 695 C C . ALA A 1 91 ? 1.162 -7.350 3.136 1.00 90.19 91 ALA A C 1
ATOM 697 O O . ALA A 1 91 ? 0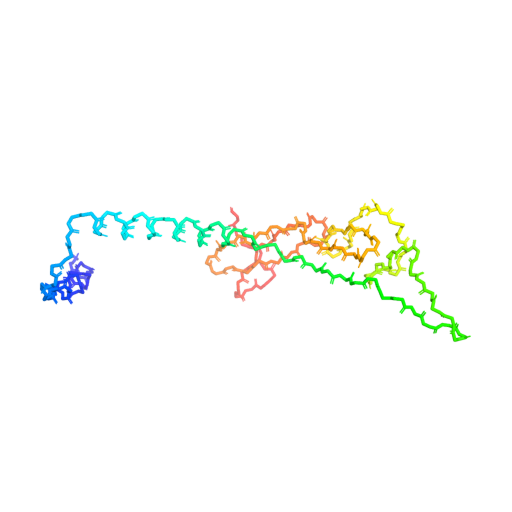.604 -7.585 4.202 1.00 90.19 91 ALA A O 1
ATOM 698 N N . ASN A 1 92 ? 1.452 -6.098 2.768 1.00 88.62 92 ASN A N 1
ATOM 699 C CA . ASN A 1 92 ? 1.189 -4.911 3.588 1.00 88.62 92 ASN A CA 1
ATOM 700 C C . ASN A 1 92 ? -0.235 -4.363 3.402 1.00 88.62 92 ASN A C 1
ATOM 702 O O . ASN A 1 92 ? -0.495 -3.184 3.650 1.00 88.62 92 ASN A O 1
ATOM 706 N N . CYS A 1 93 ? -1.165 -5.200 2.937 1.00 92.75 93 CYS A N 1
ATOM 707 C CA . CYS A 1 93 ? -2.559 -4.834 2.720 1.00 92.75 93 CYS A CA 1
ATOM 708 C C . CYS A 1 93 ? -2.753 -3.637 1.784 1.00 92.75 93 CYS A C 1
ATOM 710 O O . CYS A 1 93 ? -3.723 -2.887 1.918 1.00 92.75 93 CYS A O 1
ATOM 712 N N . THR A 1 94 ? -1.866 -3.471 0.804 1.00 92.81 94 THR A N 1
ATOM 713 C CA . THR A 1 94 ? -2.040 -2.503 -0.279 1.00 92.81 94 THR A CA 1
ATOM 714 C C . THR A 1 94 ? -2.394 -3.213 -1.576 1.00 92.81 94 THR A C 1
ATOM 716 O O . THR A 1 94 ? -2.037 -4.369 -1.798 1.00 92.81 94 THR A O 1
ATOM 719 N N . ARG A 1 95 ? -3.140 -2.522 -2.433 1.00 94.31 95 ARG A N 1
ATOM 720 C CA . ARG A 1 95 ? -3.336 -2.892 -3.828 1.00 94.31 95 ARG A CA 1
ATOM 721 C C . ARG A 1 95 ? -2.509 -1.947 -4.679 1.00 94.31 95 ARG A C 1
ATOM 723 O O . ARG A 1 95 ? -2.678 -0.732 -4.568 1.00 94.31 95 ARG A O 1
ATOM 730 N N . CYS A 1 96 ? -1.644 -2.509 -5.505 1.00 95.75 96 CYS A N 1
ATOM 731 C CA . CYS A 1 96 ? -0.771 -1.766 -6.392 1.00 95.75 96 CYS A CA 1
ATOM 732 C C . CYS A 1 96 ? -1.229 -1.900 -7.844 1.00 95.75 96 CYS A C 1
ATOM 734 O O . CYS A 1 96 ? -1.826 -2.904 -8.231 1.00 95.75 96 CYS A O 1
ATOM 736 N N . PHE A 1 97 ? -0.963 -0.863 -8.631 1.00 96.38 97 PHE A N 1
ATOM 737 C CA . PHE A 1 97 ? -1.149 -0.828 -10.075 1.00 96.38 97 PHE A CA 1
ATOM 738 C C . PHE A 1 97 ? 0.121 -0.287 -10.724 1.00 96.38 97 PHE A C 1
ATOM 740 O O . PHE A 1 97 ? 0.580 0.800 -10.362 1.00 96.38 97 PHE A O 1
ATOM 747 N N . CYS A 1 98 ? 0.675 -1.023 -11.686 1.00 96.94 98 CYS A N 1
ATOM 748 C CA . CYS A 1 98 ? 1.867 -0.610 -12.415 1.00 96.94 98 CYS A CA 1
ATOM 749 C C . CYS A 1 98 ? 1.493 0.093 -13.724 1.00 96.94 98 CYS A C 1
ATOM 751 O O . CYS A 1 98 ? 0.928 -0.509 -14.635 1.00 96.94 98 CYS A O 1
ATOM 753 N N . ALA A 1 99 ? 1.859 1.364 -13.853 1.00 94.69 99 ALA A N 1
ATOM 754 C CA . ALA A 1 99 ? 1.738 2.133 -15.084 1.00 94.69 99 ALA A CA 1
ATOM 755 C C . ALA A 1 99 ? 3.121 2.514 -15.626 1.00 94.69 99 ALA A C 1
ATOM 757 O O . ALA A 1 99 ? 4.116 2.526 -14.905 1.00 94.69 99 ALA A O 1
ATOM 758 N N . SER A 1 100 ? 3.180 2.924 -16.895 1.00 92.62 100 SER A N 1
ATOM 759 C CA . SER A 1 100 ? 4.432 3.373 -17.527 1.00 92.62 100 SER A CA 1
ATOM 760 C C . SER A 1 100 ? 5.115 4.519 -16.769 1.00 92.62 100 SER A C 1
ATOM 762 O O . SER A 1 100 ? 6.338 4.573 -16.684 1.00 92.62 100 SER A O 1
ATOM 764 N N . LYS A 1 101 ? 4.325 5.418 -16.168 1.00 91.44 101 LYS A N 1
ATOM 765 C CA . LYS A 1 101 ? 4.820 6.563 -15.383 1.00 91.44 101 LYS A CA 1
ATOM 766 C C . LYS A 1 101 ? 5.243 6.197 -13.955 1.00 91.44 101 LYS A C 1
ATOM 768 O O . LYS A 1 101 ? 5.865 7.019 -13.281 1.00 91.44 101 LYS A O 1
ATOM 773 N N . GLY A 1 102 ? 4.892 5.007 -13.478 1.00 92.88 102 GLY A N 1
ATOM 774 C CA . GLY A 1 102 ? 5.130 4.585 -12.105 1.00 92.88 102 GLY A CA 1
ATOM 775 C C . GLY A 1 102 ? 4.049 3.663 -11.556 1.00 92.88 102 GLY A C 1
ATOM 776 O O . GLY A 1 102 ? 3.062 3.348 -12.216 1.00 92.88 102 GLY A O 1
ATOM 777 N N . MET A 1 103 ? 4.236 3.276 -10.305 1.00 94.94 103 MET A N 1
ATOM 778 C CA . MET A 1 103 ? 3.378 2.385 -9.544 1.00 94.94 103 MET A CA 1
ATOM 779 C C . MET A 1 103 ? 2.532 3.176 -8.543 1.00 94.94 103 MET A C 1
ATOM 781 O O . MET A 1 103 ? 3.061 3.990 -7.785 1.00 94.94 103 MET A O 1
ATOM 785 N N . LEU A 1 104 ? 1.223 2.928 -8.520 1.00 94.75 104 LEU A N 1
ATOM 786 C CA . LEU A 1 104 ? 0.293 3.482 -7.535 1.00 94.75 104 LEU A CA 1
ATOM 787 C C . LEU A 1 104 ? -0.130 2.379 -6.567 1.00 94.75 104 LEU A C 1
ATOM 789 O O . LEU A 1 104 ? -0.753 1.417 -6.999 1.00 94.75 104 LEU A O 1
ATOM 793 N N . CYS A 1 105 ? 0.150 2.538 -5.277 1.00 94.06 105 CYS A N 1
ATOM 794 C CA . CYS A 1 105 ? -0.243 1.592 -4.235 1.00 94.06 105 CYS A CA 1
ATOM 795 C C . CYS A 1 105 ? -1.174 2.257 -3.225 1.00 94.06 105 CYS A C 1
ATOM 797 O O . CYS A 1 105 ? -0.821 3.273 -2.632 1.00 94.06 105 CYS A O 1
ATOM 799 N N . CYS A 1 106 ? -2.347 1.674 -2.993 1.00 92.12 106 CYS A N 1
ATOM 800 C CA . CYS A 1 106 ? -3.337 2.184 -2.047 1.00 92.12 106 CYS A CA 1
ATOM 801 C C . CYS A 1 106 ? -3.661 1.128 -0.981 1.00 92.12 106 CYS A C 1
ATOM 803 O O . CYS A 1 106 ? -3.792 -0.047 -1.328 1.00 92.12 106 CYS A O 1
ATOM 805 N N . PRO A 1 107 ? -3.837 1.508 0.295 1.00 91.94 107 PRO A N 1
ATOM 806 C CA . PRO A 1 107 ? -4.362 0.621 1.322 1.00 91.94 107 PRO A CA 1
ATOM 807 C C . PRO A 1 107 ? -5.703 0.014 0.916 1.00 91.94 107 PRO A C 1
ATOM 809 O O . PRO A 1 107 ? -6.550 0.675 0.317 1.00 91.94 107 PRO A O 1
ATOM 812 N N . ARG A 1 108 ? -5.891 -1.257 1.262 1.00 91.25 108 ARG A N 1
ATOM 813 C CA . ARG A 1 108 ? -7.153 -1.987 1.090 1.00 91.25 108 ARG A CA 1
ATOM 814 C C . ARG A 1 108 ? -8.069 -1.847 2.304 1.00 91.25 108 ARG A C 1
ATOM 816 O O . ARG A 1 108 ? -9.263 -2.106 2.191 1.00 91.25 108 ARG A O 1
ATOM 823 N N . TYR A 1 109 ? -7.517 -1.427 3.441 1.00 87.62 109 TYR A N 1
ATOM 824 C CA . TYR A 1 109 ? -8.279 -1.025 4.616 1.00 87.62 109 TYR A CA 1
ATOM 825 C C . TYR A 1 109 ? -8.711 0.443 4.484 1.00 87.62 109 TYR A C 1
ATOM 827 O O . TYR A 1 109 ? -7.965 1.281 3.979 1.00 87.62 109 TYR A O 1
ATOM 835 N N . GLY A 1 110 ? -9.942 0.741 4.908 1.00 83.50 110 GLY A N 1
ATOM 836 C CA . GLY A 1 110 ? -10.518 2.087 4.864 1.00 83.50 110 GLY A CA 1
ATOM 837 C C . GLY A 1 110 ? -10.057 2.975 6.022 1.00 83.50 110 GLY A C 1
ATOM 838 O O . GLY A 1 110 ? -8.933 2.869 6.503 1.00 83.50 110 GLY A O 1
ATOM 839 N N . LEU A 1 111 ? -10.944 3.851 6.497 1.00 83.56 111 LEU A N 1
ATOM 840 C CA . LEU A 1 111 ? -10.702 4.611 7.723 1.00 83.56 111 LEU A CA 1
ATOM 841 C C . LEU A 1 111 ? -10.871 3.711 8.959 1.00 83.56 111 LEU A C 1
ATOM 843 O O . LEU A 1 111 ? -11.781 2.876 8.982 1.00 83.56 111 LEU A O 1
ATOM 847 N N . PRO A 1 112 ? -10.033 3.880 9.998 1.00 86.50 112 PRO A N 1
ATOM 848 C CA . PRO A 1 112 ? -10.179 3.125 11.231 1.00 86.50 112 PRO A CA 1
ATOM 849 C C . PRO A 1 112 ? -11.495 3.477 11.938 1.00 86.50 112 PRO A C 1
ATOM 851 O O . PRO A 1 112 ? -11.845 4.659 12.024 1.00 86.50 112 PRO A O 1
ATOM 854 N N . PRO A 1 113 ? -12.216 2.487 12.493 1.00 86.00 113 PRO A N 1
ATOM 855 C CA . PRO A 1 113 ? -13.363 2.766 13.342 1.00 86.00 113 PRO A CA 1
ATOM 856 C C . PRO A 1 113 ? -12.906 3.493 14.613 1.00 86.00 113 PRO A C 1
ATOM 858 O O . PRO A 1 113 ? -11.936 3.097 15.260 1.00 86.00 113 PRO A O 1
ATOM 861 N N . VAL A 1 114 ? -13.617 4.560 14.982 1.00 87.56 114 VAL A N 1
ATOM 862 C CA . VAL A 1 114 ? -13.313 5.352 16.181 1.00 87.56 114 VAL A CA 1
ATOM 863 C C . VAL A 1 114 ? -14.113 4.814 17.360 1.00 87.56 114 VAL A C 1
ATOM 865 O O . VAL A 1 114 ? -15.343 4.811 17.337 1.00 87.56 114 VAL A O 1
ATOM 868 N N . ARG A 1 115 ? -13.414 4.401 18.420 1.00 88.25 115 ARG A N 1
ATOM 869 C CA . ARG A 1 115 ? -14.028 3.979 19.681 1.00 88.25 115 ARG A CA 1
ATOM 870 C C . ARG A 1 115 ? -13.225 4.497 20.868 1.00 88.25 115 ARG A C 1
ATOM 872 O O . ARG A 1 115 ? -12.014 4.310 20.936 1.00 88.25 115 ARG A O 1
ATOM 879 N N . GLY A 1 116 ? -13.913 5.138 21.813 1.00 92.44 116 GLY A N 1
ATOM 880 C CA . GLY A 1 116 ? -13.293 5.659 23.030 1.00 92.44 116 GLY A CA 1
ATOM 881 C C . GLY A 1 116 ? -12.601 4.550 23.825 1.00 92.44 116 GLY A C 1
ATOM 882 O O . GLY A 1 116 ? -13.182 3.491 24.042 1.00 92.44 116 GLY A O 1
ATOM 883 N N . GLY A 1 117 ? -11.354 4.787 24.235 1.00 91.88 117 GLY A N 1
ATOM 884 C CA . GLY A 1 117 ? -10.564 3.803 24.982 1.00 91.88 117 GLY A CA 1
ATOM 885 C C . GLY A 1 117 ? -9.951 2.685 24.131 1.00 91.88 117 GLY A C 1
ATOM 886 O O . GLY A 1 117 ? -9.301 1.808 24.698 1.00 91.88 117 GLY A O 1
ATOM 887 N N . CYS A 1 118 ? -10.107 2.723 22.802 1.00 94.12 118 CYS A N 1
ATOM 888 C CA . CYS A 1 118 ? -9.573 1.719 21.885 1.00 94.12 118 CYS A CA 1
ATOM 889 C C . CYS A 1 118 ? -8.637 2.329 20.836 1.00 94.12 118 CYS A C 1
ATOM 891 O O . CYS A 1 118 ? -8.820 3.461 20.396 1.00 94.12 118 CYS A O 1
ATOM 893 N N . THR A 1 119 ? -7.651 1.545 20.409 1.00 92.75 119 THR A N 1
ATOM 894 C CA . THR A 1 119 ? -6.776 1.837 19.273 1.00 92.75 119 THR A CA 1
ATOM 895 C C . THR A 1 119 ? -7.006 0.816 18.165 1.00 92.75 119 THR A C 1
ATOM 897 O O . THR A 1 119 ? -7.238 -0.365 18.437 1.00 92.75 119 THR A O 1
ATOM 900 N N . ALA A 1 120 ? -6.969 1.272 16.917 1.00 92.00 120 ALA A N 1
ATOM 901 C CA . ALA A 1 120 ? -7.176 0.434 15.746 1.00 92.00 120 ALA A CA 1
ATOM 902 C C . ALA A 1 120 ? -5.830 -0.025 15.177 1.00 92.00 120 ALA A C 1
ATOM 904 O O . ALA A 1 120 ? -4.941 0.788 14.927 1.00 92.00 120 ALA A O 1
ATOM 905 N N . ARG A 1 121 ? -5.690 -1.330 14.942 1.00 91.31 121 ARG A N 1
ATOM 906 C CA . ARG A 1 121 ? -4.533 -1.940 14.276 1.00 91.31 121 ARG A CA 1
ATOM 907 C C . ARG A 1 121 ? -5.004 -2.723 13.065 1.00 91.31 121 ARG A C 1
ATOM 909 O O . ARG A 1 121 ? -6.040 -3.376 13.132 1.00 91.31 121 ARG A O 1
ATOM 916 N N . VAL A 1 122 ? -4.266 -2.638 11.966 1.00 91.38 122 VAL A N 1
ATOM 917 C CA . VAL A 1 122 ? -4.565 -3.426 10.768 1.00 91.38 122 VAL A CA 1
ATOM 918 C C . VAL A 1 122 ? -4.131 -4.864 11.019 1.00 91.38 122 VAL A C 1
ATOM 920 O O . VAL A 1 122 ? -3.001 -5.108 11.436 1.00 91.38 122 VAL A O 1
ATOM 923 N N . ASP A 1 123 ? -5.042 -5.797 10.785 1.00 91.06 123 ASP A N 1
ATOM 924 C CA . ASP A 1 123 ? -4.746 -7.218 10.712 1.00 91.06 123 ASP A CA 1
ATOM 925 C C . ASP A 1 123 ? -4.154 -7.539 9.328 1.00 91.06 123 ASP A C 1
ATOM 927 O O . ASP A 1 123 ? -4.828 -7.277 8.327 1.00 91.06 123 ASP A O 1
ATOM 931 N N . PRO A 1 124 ? -2.922 -8.069 9.240 1.00 89.38 124 PRO A N 1
ATOM 932 C CA . PRO A 1 124 ? -2.293 -8.392 7.962 1.00 89.38 124 PRO A CA 1
ATOM 933 C C . PRO A 1 124 ? -2.972 -9.552 7.214 1.00 89.38 124 PRO A C 1
ATOM 935 O O . PRO A 1 124 ? -2.841 -9.632 5.996 1.00 89.38 124 PRO A O 1
ATOM 938 N N . GLU A 1 125 ? -3.707 -10.437 7.897 1.00 90.62 125 GLU A N 1
ATOM 939 C CA . GLU A 1 125 ? -4.376 -11.581 7.262 1.00 90.62 125 GLU A CA 1
ATOM 940 C C . GLU A 1 125 ? -5.681 -11.158 6.586 1.00 90.62 125 GLU A C 1
ATOM 942 O O . GLU A 1 125 ? -5.955 -11.509 5.437 1.00 90.62 125 GLU A O 1
ATOM 947 N N . THR A 1 126 ? -6.499 -10.380 7.296 1.00 91.69 126 THR A N 1
ATOM 948 C CA . THR A 1 126 ? -7.819 -9.957 6.808 1.00 91.69 126 THR A CA 1
ATOM 949 C C . THR A 1 126 ? -7.798 -8.584 6.141 1.00 91.69 126 THR A C 1
ATOM 951 O O . THR A 1 126 ? -8.782 -8.193 5.512 1.00 91.69 126 THR A O 1
ATOM 954 N N . CYS A 1 127 ? -6.702 -7.832 6.281 1.00 92.31 127 CYS A N 1
ATOM 955 C CA . CYS A 1 127 ? -6.576 -6.445 5.843 1.00 92.31 127 CYS A CA 1
ATOM 956 C C . CYS A 1 127 ? -7.709 -5.546 6.355 1.00 92.31 127 CYS A C 1
ATOM 958 O O . CYS A 1 127 ? -8.218 -4.683 5.637 1.00 92.31 127 CYS A O 1
ATOM 960 N N . SER A 1 128 ? -8.101 -5.748 7.615 1.00 91.19 128 SER A N 1
ATOM 961 C CA . SER A 1 128 ? -9.145 -4.989 8.306 1.00 91.19 128 SER A CA 1
ATOM 962 C C . SER A 1 128 ? -8.664 -4.492 9.665 1.00 91.19 128 SER A C 1
ATOM 964 O O . SER A 1 128 ? -7.702 -5.010 10.224 1.00 91.19 128 SER A O 1
ATOM 966 N N . TYR A 1 129 ? -9.353 -3.510 10.244 1.00 91.75 129 TYR A N 1
ATOM 967 C CA . TYR A 1 129 ? -9.013 -3.036 11.584 1.00 91.75 129 TYR A CA 1
ATOM 968 C C . TYR A 1 129 ? -9.519 -3.976 12.679 1.00 91.75 129 TYR A C 1
ATOM 970 O O . TYR A 1 129 ? -10.707 -4.281 12.746 1.00 91.75 129 TYR A O 1
ATOM 978 N N . LYS A 1 130 ? -8.620 -4.346 13.589 1.00 92.50 130 LYS A N 1
ATOM 979 C CA . LYS A 1 130 ? -8.925 -4.903 14.907 1.00 92.50 130 LYS A CA 1
ATOM 980 C C . LYS A 1 130 ? -8.747 -3.816 15.966 1.00 92.50 130 LYS A C 1
ATOM 982 O O . LYS A 1 130 ? -7.790 -3.039 15.921 1.00 92.50 130 LYS A O 1
ATOM 987 N N . LEU A 1 131 ? -9.689 -3.740 16.901 1.00 93.62 131 LEU A N 1
ATOM 988 C CA . LEU A 1 131 ? -9.678 -2.765 17.989 1.00 93.62 131 LEU A CA 1
ATOM 989 C C . LEU A 1 131 ? -9.120 -3.399 19.260 1.00 93.62 131 LEU A C 1
ATOM 991 O O . LEU A 1 131 ? -9.591 -4.454 19.675 1.00 93.62 131 LEU A O 1
ATOM 995 N N . TYR A 1 132 ? -8.174 -2.719 19.897 1.00 93.88 132 TYR A N 1
ATOM 996 C CA . TYR A 1 132 ? -7.554 -3.137 21.154 1.00 93.88 132 TYR A CA 1
ATOM 997 C C . TYR A 1 132 ? -7.667 -2.032 22.193 1.00 93.88 132 TYR A C 1
ATOM 999 O O . TYR A 1 132 ? -7.691 -0.853 21.834 1.00 93.88 132 TYR A O 1
ATOM 1007 N N . LYS A 1 133 ? -7.722 -2.384 23.479 1.00 94.44 133 LYS A N 1
ATOM 1008 C CA . LYS A 1 133 ? -7.782 -1.381 24.550 1.00 94.44 133 LYS A CA 1
ATOM 1009 C C . LYS A 1 133 ? -6.499 -0.549 24.562 1.00 94.44 133 LYS A C 1
ATOM 1011 O O . LYS A 1 133 ? -5.400 -1.066 24.395 1.00 94.44 133 LYS A O 1
ATOM 1016 N N . ILE A 1 134 ? -6.625 0.754 24.804 1.00 93.38 134 ILE A N 1
ATOM 1017 C CA . ILE A 1 134 ? -5.460 1.648 24.929 1.00 93.38 134 ILE A CA 1
ATOM 1018 C C . ILE A 1 134 ? -4.626 1.277 26.162 1.00 93.38 134 ILE A C 1
ATOM 1020 O O . ILE A 1 134 ? -3.402 1.324 26.115 1.00 93.38 134 ILE A O 1
ATOM 1024 N N . THR A 1 135 ? -5.288 0.890 27.255 1.00 93.44 135 THR A N 1
ATOM 1025 C CA . THR A 1 135 ? -4.634 0.501 28.513 1.00 93.44 135 THR A CA 1
ATOM 1026 C C . THR A 1 135 ? -3.971 -0.872 28.445 1.00 93.44 135 THR A C 1
ATOM 1028 O O . THR A 1 135 ? -3.040 -1.126 29.198 1.00 93.44 135 THR A O 1
ATOM 1031 N N . ASP A 1 136 ? -4.459 -1.751 27.568 1.00 91.88 136 ASP A N 1
ATOM 1032 C CA . ASP A 1 136 ? -3.918 -3.091 27.347 1.00 91.88 136 ASP A CA 1
ATOM 1033 C C . ASP A 1 136 ? -4.045 -3.471 25.859 1.00 91.88 136 ASP A C 1
ATOM 1035 O O . ASP A 1 136 ? -5.109 -3.924 25.421 1.00 91.88 136 ASP A O 1
ATOM 1039 N N . PRO A 1 137 ? -2.961 -3.318 25.075 1.00 88.69 137 PRO A N 1
ATOM 1040 C CA . PRO A 1 137 ? -2.963 -3.578 23.639 1.00 88.69 137 PRO A CA 1
ATOM 1041 C C . PRO A 1 137 ? -3.098 -5.052 23.237 1.00 88.69 137 PRO A C 1
ATOM 1043 O O . PRO A 1 137 ? -3.094 -5.335 22.038 1.00 88.69 137 PRO A O 1
ATOM 1046 N N . THR A 1 138 ? -3.150 -5.984 24.193 1.00 90.94 138 THR A N 1
ATOM 1047 C CA . THR A 1 138 ? -3.384 -7.413 23.923 1.00 90.94 138 THR A CA 1
ATOM 1048 C C . THR A 1 138 ? -4.860 -7.784 24.017 1.00 90.94 138 THR A C 1
ATOM 1050 O O . THR A 1 138 ? -5.307 -8.724 23.360 1.00 90.94 138 THR A O 1
ATOM 1053 N N . THR A 1 139 ? -5.639 -6.999 24.763 1.00 93.12 139 THR A N 1
ATOM 1054 C CA . THR A 1 139 ? -7.066 -7.237 24.956 1.00 93.12 139 THR A CA 1
ATOM 1055 C C . THR A 1 139 ? -7.878 -6.591 23.826 1.00 93.12 139 THR A C 1
ATOM 1057 O O . THR A 1 139 ? -7.816 -5.365 23.656 1.00 93.12 139 THR A O 1
ATOM 1060 N N . PRO A 1 140 ? -8.672 -7.369 23.062 1.00 92.69 140 PRO A N 1
ATOM 1061 C CA . PRO A 1 140 ? -9.574 -6.813 22.062 1.00 92.69 140 PRO A CA 1
ATOM 1062 C C . PRO A 1 140 ? -10.670 -5.969 22.726 1.00 92.69 140 PRO A C 1
ATOM 1064 O O . PRO A 1 140 ? -11.077 -6.213 23.863 1.00 92.69 140 PRO A O 1
ATOM 1067 N N . CYS A 1 141 ? -11.147 -4.948 22.022 1.00 91.25 141 CYS A N 1
ATOM 1068 C CA . CYS A 1 141 ? -12.324 -4.202 22.449 1.00 91.25 141 CYS A CA 1
ATOM 1069 C C . CYS A 1 141 ? -13.601 -4.950 22.063 1.00 91.25 141 CYS A C 1
ATOM 1071 O O . CYS A 1 141 ? -13.705 -5.428 20.936 1.00 91.25 141 CYS A O 1
ATOM 1073 N N . ASP A 1 142 ? -14.590 -4.965 22.958 1.00 78.94 142 ASP A N 1
ATOM 1074 C CA . ASP A 1 142 ? -15.904 -5.561 22.695 1.00 78.94 142 ASP A CA 1
ATOM 1075 C C . ASP A 1 142 ? -16.598 -4.801 21.562 1.00 78.94 142 ASP A C 1
ATOM 1077 O O . ASP A 1 142 ? -16.922 -3.622 21.716 1.00 78.94 142 ASP A O 1
ATOM 1081 N N . VAL A 1 143 ? -16.705 -5.431 20.387 1.00 65.56 143 VAL A N 1
ATOM 1082 C CA . VAL A 1 143 ? -17.312 -4.881 19.157 1.00 65.56 143 VAL A CA 1
ATOM 1083 C C . VAL A 1 143 ? -18.806 -4.654 19.283 1.00 65.56 143 VAL A C 1
ATOM 1085 O O . VAL A 1 143 ? -19.521 -5.553 19.759 1.00 65.56 143 VAL A O 1
#

Radius of gyration: 26.76 Å; chains: 1; bounding box: 58×60×64 Å

Sequence (143 aa):
MARFGKWQDKVARKVVCVQKKRFLSPPVFCLFQKVLLTLTALCITLSLCHGACILVKNTPTVIDGQVVSPDGCTDQSDGTKHPFGDSWNTANCTRCFCASKGMLCCPRYGLPPVRGGCTARVDPETCSYKLYKITDPTTPCDV

InterPro domains:
  IPR008735 Beta-microseminoprotein [PF05825] (69-143)
  IPR008735 Beta-microseminoprotein [PTHR10500] (34-143)